Protein 1EZJ (pdb70)

Secondary structure (DSSP, 8-state):
--HHHHHHHHHHHHHTTSSS-HHHHTT---HHHHHHHHHHT--SHHHHHHHHHHHHHHHHHHHHHHHHHHHHHHHHHHHHHHHHHHHHHHHHHHHHHHHHHHHHHGGGG-SS--

InterPro domains:
  IPR002693 Paramyxovirinae P phosphoprotein C-terminal domain [PF01806] (328-564)
  IPR016075 RNA polymerase, phosphoprotein P, C-terminal XD, paramyxovirinae [SSF101089] (516-568)
  IPR043097 Phosphoprotein P, oligomerisation domain 1 [G3DSA:1.10.287.320] (319-381)

B-factor: mean 39.81, std 15.49, range [9.6, 80.0]

Sequence (114 aa):
ENTSSMKEMATLLTSLGVIQSAQEFESSRDASYVFARRALKSANYAEMTFNVCCGLILSAEKSSARKVDENKQLLKQIQESVESFRDIYKRFSEYQKEQNSLLMSNLSTLHIITD

Foldseek 3Di:
DDCPVLQVVLVVCCVVVVDVHSVCLPPPPQQLSVLVVQLVPDDDVVSNVVSVVSNVVSVVVVVVVVVVVVVVVVVVVVVVVVVVVVVVVVVVVVVVVVVVVVVVVVVVVDPPPD

Solvent-accessible surface area: 9584 Å² total; per-residue (Å²): 152,57,79,80,34,24,126,124,67,3,84,90,28,47,86,122,60,89,9,162,40,38,143,61,2,49,92,30,230,53,55,20,57,49,51,17,32,95,19,44,92,22,78,76,173,66,90,64,73,120,4,54,72,8,56,112,108,14,46,115,122,39,58,50,146,139,100,74,107,86,103,96,101,114,100,112,103,111,108,58,71,87,59,142,100,76,101,129,88,193,110,40,103,102,76,123,91,71,81,65,112,108,130,66,97,85,53,107,127,112,163,138,126,178

Nearest PDB structures (foldseek):
  1ezj-assembly1_A  TM=1.009E+00  e=1.329E-15  Sendai virus (strain Harris)

Organism: Sendai virus (strain Harris) (NCBI:txid11196)

Radius of gyration: 32.11 Å; Cα contacts (8 Å, |Δi|>4): 66; chains: 1; bounding box: 38×26×102 Å

GO terms:
  GO:0039689 negative stranded viral RNA replication (P, IDA)
  GO:0032991 protein-containing complex (C, IMP)
  GO:0097718 disordered domain specific binding (F, IPI)

Structure (mmCIF, N/CA/C/O backbone):
data_1EZJ
#
_entry.id   1EZJ
#
_cell.length_a   48.584
_cell.length_b   48.584
_cell.length_c   100.847
_cell.angle_alpha   90.00
_cell.angle_beta   90.00
_cell.angle_gamma   90.00
#
_symmetry.space_group_name_H-M   'P 4 21 2'
#
loop_
_entity.id
_entity.type
_entity.pdbx_description
1 polymer 'NUCLEOCAPSID PHOSPHOPROTEIN'
2 non-polymer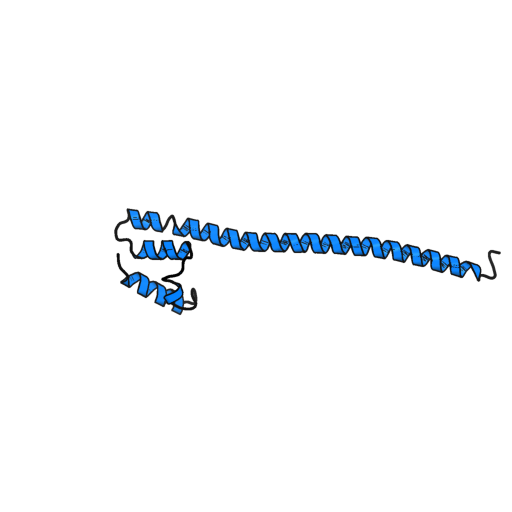 'ETHYL MERCURY ION'
3 non-polymer 'CALCIUM ION'
4 water water
#
loop_
_atom_site.group_PDB
_atom_site.id
_atom_site.type_symbol
_atom_site.label_atom_id
_atom_site.label_alt_id
_atom_site.label_comp_id
_atom_site.label_asym_id
_atom_site.label_entity_id
_atom_site.label_seq_id
_atom_site.pdbx_PDB_ins_code
_atom_site.Cartn_x
_atom_site.Cartn_y
_atom_site.Cartn_z
_atom_site.occupancy
_atom_site.B_iso_or_equiv
_atom_site.auth_seq_id
_atom_site.auth_comp_id
_atom_site.auth_asym_id
_atom_site.auth_atom_id
_atom_site.pdbx_PDB_model_num
ATOM 1 N N . GLU A 1 2 ? 43.174 2.547 80.985 1.00 75.40 2 GLU A N 1
ATOM 2 C CA . GLU A 1 2 ? 42.944 2.112 82.391 1.00 74.44 2 GLU A CA 1
ATOM 3 C C . GLU A 1 2 ? 43.323 0.640 82.549 1.00 73.99 2 GLU A C 1
ATOM 4 O O . GLU A 1 2 ? 44.017 0.273 83.499 1.00 74.83 2 GLU A O 1
ATOM 10 N N . ASN A 1 3 ? 42.871 -0.200 81.617 1.00 71.26 3 ASN A N 1
ATOM 11 C CA . ASN A 1 3 ? 43.194 -1.624 81.662 1.00 67.03 3 ASN A CA 1
ATOM 12 C C . ASN A 1 3 ? 43.356 -2.219 80.261 1.00 62.81 3 ASN A C 1
ATOM 13 O O . ASN A 1 3 ? 42.423 -2.225 79.457 1.00 65.40 3 ASN A O 1
ATOM 18 N N . THR A 1 4 ? 44.557 -2.713 79.972 1.00 58.66 4 THR A N 1
ATOM 19 C CA . THR A 1 4 ? 44.851 -3.300 78.669 1.00 53.64 4 THR A CA 1
ATOM 20 C C . THR A 1 4 ? 44.532 -4.791 78.607 1.00 50.71 4 THR A C 1
ATOM 21 O O . THR A 1 4 ? 44.730 -5.426 77.576 1.00 53.49 4 THR A O 1
ATOM 25 N N . SER A 1 5 ? 44.041 -5.352 79.706 1.00 46.87 5 SER A N 1
ATOM 26 C CA . SER A 1 5 ? 43.710 -6.769 79.727 1.00 44.30 5 SER A CA 1
ATOM 27 C C . SER A 1 5 ? 42.577 -7.068 78.752 1.00 43.83 5 SER A C 1
ATOM 28 O O . SER A 1 5 ? 42.742 -7.862 77.826 1.00 33.91 5 SER A O 1
ATOM 31 N N . SER A 1 6 ? 41.428 -6.426 78.973 1.00 41.00 6 SER A N 1
ATOM 32 C CA . SER A 1 6 ? 40.263 -6.620 78.116 1.00 37.79 6 SER A CA 1
ATOM 33 C C . SER A 1 6 ? 40.528 -6.164 76.685 1.00 34.45 6 SER A C 1
ATOM 34 O O . SER A 1 6 ? 40.041 -6.782 75.733 1.00 32.13 6 SER A O 1
ATOM 37 N N . MET A 1 7 ? 41.295 -5.089 76.522 1.00 33.93 7 MET A N 1
ATOM 38 C CA . MET A 1 7 ? 41.609 -4.608 75.185 1.00 32.97 7 MET A CA 1
ATOM 39 C C . MET A 1 7 ? 42.320 -5.739 74.457 1.00 38.97 7 MET A C 1
ATOM 40 O O . MET A 1 7 ? 42.074 -5.988 73.269 1.00 37.87 7 MET A O 1
ATOM 45 N N . LYS A 1 8 ? 43.198 -6.421 75.193 1.00 37.51 8 LYS A N 1
ATOM 46 C CA . LYS A 1 8 ? 43.969 -7.544 74.672 1.00 35.94 8 LYS A CA 1
ATOM 47 C C . LYS A 1 8 ? 43.081 -8.717 74.310 1.00 30.06 8 LYS A C 1
ATOM 48 O O . LYS A 1 8 ? 43.265 -9.346 73.269 1.00 32.29 8 LYS A O 1
ATOM 54 N N . GLU A 1 9 ? 42.134 -9.030 75.183 1.00 25.40 9 GLU A N 1
ATOM 55 C CA . 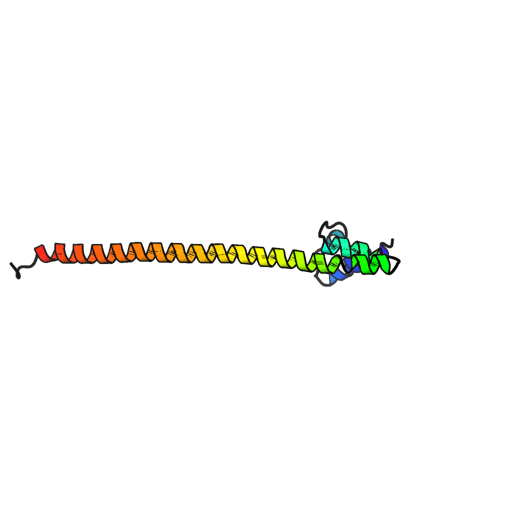GLU A 1 9 ? 41.225 -10.135 74.929 1.00 31.86 9 GLU A CA 1
ATOM 56 C C . GLU A 1 9 ? 40.303 -9.811 73.753 1.00 29.85 9 GLU A C 1
ATOM 57 O O . GLU A 1 9 ? 39.963 -10.694 72.971 1.00 25.57 9 GLU A O 1
ATOM 63 N N . MET A 1 10 ? 39.905 -8.545 73.624 1.00 30.16 10 MET A N 1
ATOM 64 C CA . MET A 1 10 ? 39.031 -8.146 72.517 1.00 27.11 10 MET A CA 1
ATOM 65 C C . MET A 1 10 ? 39.767 -8.312 71.201 1.00 25.37 10 MET A C 1
ATOM 66 O O . MET A 1 10 ? 39.252 -8.927 70.274 1.00 26.01 10 MET A O 1
ATOM 71 N N . ALA A 1 11 ? 40.975 -7.762 71.114 1.00 23.59 11 ALA A N 1
ATOM 72 C CA . ALA A 1 11 ? 41.770 -7.880 69.897 1.00 27.83 11 ALA A CA 1
ATOM 73 C C . ALA A 1 11 ? 41.888 -9.351 69.466 1.00 25.36 11 ALA A C 1
ATOM 74 O O . ALA A 1 11 ? 41.729 -9.688 68.289 1.00 23.81 11 ALA A O 1
ATOM 76 N N . THR A 1 12 ? 42.179 -10.226 70.420 1.00 26.61 12 THR A N 1
ATOM 77 C CA . THR A 1 12 ? 42.313 -11.648 70.114 1.00 29.81 12 THR A CA 1
ATOM 78 C C . THR A 1 12 ? 40.996 -12.229 69.612 1.00 26.26 12 THR A C 1
ATOM 79 O O . THR A 1 12 ? 40.949 -12.895 68.577 1.00 23.57 12 THR A O 1
ATOM 83 N N . LEU A 1 13 ? 39.921 -11.966 70.343 1.00 23.31 13 LEU A N 1
ATOM 84 C CA . LEU A 1 13 ? 38.616 -12.468 69.950 1.00 24.33 13 LEU A CA 1
ATOM 85 C C . LEU A 1 13 ? 38.174 -11.937 68.586 1.00 19.05 13 LEU A C 1
ATOM 86 O O . LEU A 1 13 ? 37.710 -12.707 67.751 1.00 22.04 13 LEU A O 1
ATOM 91 N N . LEU A 1 14 ? 38.312 -10.631 68.347 1.00 21.79 14 LEU A N 1
ATOM 92 C CA . LEU A 1 14 ? 37.897 -10.076 67.045 1.00 17.74 14 LEU A CA 1
ATOM 93 C C . LEU A 1 14 ? 38.682 -10.751 65.920 1.00 22.59 14 LEU A C 1
ATOM 94 O O . LEU A 1 14 ? 38.162 -10.977 64.829 1.00 22.53 14 LEU A O 1
ATOM 99 N N . THR A 1 15 ? 39.944 -11.076 66.182 1.00 23.95 15 THR A N 1
ATOM 100 C CA . THR A 1 15 ? 40.763 -11.732 65.163 1.00 21.81 15 THR A CA 1
ATOM 101 C C . THR A 1 15 ? 40.269 -13.153 64.917 1.00 23.58 15 THR A C 1
ATOM 102 O O . THR A 1 15 ? 40.042 -13.554 63.777 1.00 26.64 15 THR A O 1
ATOM 106 N N . SER A 1 16 ? 40.079 -13.905 65.995 1.00 25.04 16 SER A N 1
ATOM 107 C CA . SER A 1 16 ? 39.624 -15.273 65.884 1.00 28.23 16 SER A CA 1
ATOM 108 C C . SER A 1 16 ? 38.251 -15.373 65.225 1.00 36.06 16 SER A C 1
ATOM 109 O O . SER A 1 16 ? 37.937 -16.378 64.592 1.00 31.11 16 SER A O 1
ATOM 112 N N . LEU A 1 17 ? 37.439 -14.326 65.360 1.00 35.16 17 LEU A N 1
ATOM 113 C CA . LEU A 1 17 ? 36.100 -14.335 64.782 1.00 34.54 17 LEU A CA 1
ATOM 114 C C . LEU A 1 17 ? 36.082 -13.837 63.357 1.00 33.03 17 LEU A C 1
ATOM 115 O O . LEU A 1 17 ? 35.050 -13.875 62.689 1.00 33.91 17 LEU A O 1
ATOM 120 N N . GLY A 1 18 ? 37.233 -13.365 62.898 1.00 29.67 18 GLY A N 1
ATOM 121 C CA . GLY A 1 18 ? 37.345 -12.869 61.544 1.00 33.61 18 GLY A CA 1
ATOM 122 C C . GLY A 1 18 ? 36.872 -11.443 61.335 1.00 32.90 18 GLY A C 1
ATOM 123 O O . GLY A 1 18 ? 36.781 -10.998 60.190 1.00 24.43 18 GLY A O 1
ATOM 124 N N . VAL A 1 19 ? 36.567 -10.731 62.423 1.00 29.40 19 VAL A N 1
ATOM 125 C CA . VAL A 1 19 ? 36.113 -9.343 62.340 1.00 28.12 19 VAL A CA 1
ATOM 126 C C . VAL A 1 19 ? 37.258 -8.445 61.872 1.00 31.80 19 VAL A C 1
ATOM 127 O O . VAL A 1 19 ? 37.050 -7.499 61.108 1.00 32.93 19 VAL A O 1
ATOM 131 N N . ILE A 1 20 ? 38.468 -8.738 62.344 1.00 31.02 20 ILE A N 1
ATOM 132 C CA . ILE A 1 20 ? 39.657 -8.004 61.929 1.00 33.62 20 ILE A CA 1
ATOM 133 C C . ILE A 1 20 ? 40.659 -9.062 61.461 1.00 37.74 20 ILE A C 1
ATOM 134 O O . ILE A 1 20 ? 40.528 -10.234 61.821 1.00 34.80 20 ILE A O 1
ATOM 139 N N . GLN A 1 21 ? 41.640 -8.664 60.654 1.00 39.46 21 GLN A N 1
ATOM 140 C CA . GLN A 1 21 ? 42.623 -9.613 60.137 1.00 46.02 21 GLN A CA 1
ATOM 141 C C . GLN A 1 21 ? 43.793 -9.895 61.086 1.00 43.19 21 GLN A C 1
ATOM 142 O O . GLN A 1 21 ? 44.387 -10.973 61.036 1.00 48.99 21 GLN A O 1
ATOM 148 N N . SER A 1 22 ? 44.119 -8.933 61.945 1.00 43.88 22 SER A N 1
ATOM 149 C CA . SER A 1 22 ? 45.208 -9.078 62.918 1.00 41.25 22 SER A CA 1
ATOM 150 C C . SER A 1 22 ? 44.903 -8.218 64.140 1.00 36.33 22 SER A C 1
ATOM 151 O O . SER A 1 22 ? 44.322 -7.146 64.012 1.00 42.48 22 SER A O 1
ATOM 154 N N . ALA A 1 23 ? 45.306 -8.679 65.320 1.00 31.31 23 ALA A N 1
ATOM 155 C CA . ALA A 1 23 ? 45.044 -7.955 66.563 1.00 36.88 23 ALA A CA 1
ATOM 156 C C . ALA A 1 23 ? 45.643 -6.550 66.648 1.00 46.62 23 ALA A C 1
ATOM 157 O O . ALA A 1 23 ? 44.990 -5.625 67.143 1.00 45.20 23 ALA A O 1
ATOM 159 N N . GLN A 1 24 ? 46.878 -6.386 66.178 1.00 47.56 24 GLN A N 1
ATOM 160 C CA . GLN A 1 24 ? 47.533 -5.078 66.236 1.00 53.67 24 GLN A CA 1
ATOM 161 C C . GLN A 1 24 ? 46.616 -4.063 65.579 1.00 57.38 24 GLN A C 1
ATOM 162 O O . GLN A 1 24 ? 46.602 -2.889 65.937 1.00 58.64 24 GLN A O 1
ATOM 168 N N . GLU A 1 25 ? 45.861 -4.541 64.601 1.00 56.42 25 GLU A N 1
ATOM 169 C CA . GLU A 1 25 ? 44.927 -3.718 63.869 1.00 57.86 25 GLU A CA 1
ATOM 170 C C . GLU A 1 25 ? 43.822 -3.169 64.774 1.00 59.33 25 GLU A C 1
ATOM 171 O O . GLU A 1 25 ? 43.400 -2.022 64.611 1.00 55.86 25 GLU A O 1
ATOM 177 N N . PHE A 1 26 ? 43.353 -3.969 65.730 1.00 57.53 26 PHE A N 1
ATOM 178 C CA . PHE A 1 26 ? 42.308 -3.490 66.628 1.00 55.66 26 PHE A CA 1
ATOM 179 C C . PHE A 1 26 ? 42.873 -2.299 67.378 1.00 58.94 26 PHE A C 1
ATOM 180 O O . PHE A 1 26 ? 42.509 -1.153 67.118 1.00 55.89 26 PHE A O 1
ATOM 188 N N . GLU A 1 27 ? 43.770 -2.582 68.314 1.00 62.34 27 GLU A N 1
ATOM 189 C CA . GLU A 1 27 ? 44.417 -1.536 69.085 1.00 63.18 27 GLU A CA 1
ATOM 190 C C . GLU A 1 27 ? 45.191 -0.771 68.019 1.00 59.97 27 GLU A C 1
ATOM 191 O O . GLU A 1 27 ? 45.302 -1.250 66.898 1.00 61.06 27 GLU A O 1
ATOM 197 N N . SER A 1 28 ? 45.690 0.417 68.339 1.00 59.87 28 SER A N 1
ATOM 198 C CA . SER A 1 28 ? 46.451 1.215 67.370 1.00 62.10 28 SER A CA 1
ATOM 199 C C . SER A 1 28 ? 45.586 1.983 66.364 1.00 61.06 28 SER A C 1
ATOM 200 O O . SER A 1 28 ? 45.581 3.216 66.361 1.00 62.97 28 SER A O 1
ATOM 203 N N . SER A 1 29 ? 44.875 1.248 65.508 1.00 58.06 29 SER A N 1
ATOM 204 C CA . SER A 1 29 ? 44.014 1.828 64.476 1.00 54.77 29 SER A CA 1
ATOM 205 C C . SER A 1 29 ? 43.421 3.188 64.851 1.00 52.43 29 SER A C 1
ATOM 206 O O . SER A 1 29 ? 42.998 3.396 65.990 1.00 48.58 29 SER A O 1
ATOM 209 N N . ARG A 1 30 ? 43.388 4.101 63.879 1.00 52.17 30 ARG A N 1
ATOM 210 C CA . ARG A 1 30 ? 42.855 5.449 64.084 1.00 47.22 30 ARG A CA 1
ATOM 211 C C . ARG A 1 30 ? 41.378 5.525 63.743 1.00 42.98 30 ARG A C 1
ATOM 212 O O . ARG A 1 30 ? 40.788 6.604 63.727 1.00 38.73 30 ARG A O 1
ATOM 220 N N . ASP A 1 31 ? 40.789 4.373 63.459 1.00 36.88 31 ASP A N 1
ATOM 221 C CA . ASP A 1 31 ? 39.377 4.290 63.124 1.00 35.97 31 ASP A CA 1
ATOM 222 C C . ASP A 1 31 ? 38.543 4.791 64.309 1.00 19.74 31 ASP A C 1
ATOM 223 O O . ASP A 1 31 ? 38.707 4.319 65.425 1.00 28.55 31 ASP A O 1
ATOM 228 N N . ALA A 1 32 ? 37.663 5.765 64.066 1.00 23.67 32 ALA A N 1
ATOM 229 C CA . ALA A 1 32 ? 36.826 6.321 65.130 1.00 24.45 32 ALA A CA 1
ATOM 230 C C . ALA A 1 32 ? 36.126 5.229 65.945 1.00 22.10 32 ALA A C 1
ATOM 231 O O . ALA A 1 32 ? 36.159 5.246 67.172 1.00 21.83 32 ALA A O 1
ATOM 233 N N . SER A 1 33 ? 35.485 4.279 65.270 1.00 21.73 33 SER A N 1
ATOM 234 C CA . SER A 1 33 ? 34.806 3.188 65.979 1.00 22.86 33 SER A CA 1
ATOM 235 C C . SER A 1 33 ? 35.753 2.460 66.922 1.00 23.01 33 SER A C 1
ATOM 236 O O . SER A 1 33 ? 35.436 2.230 68.080 1.00 19.85 33 SER A O 1
ATOM 239 N N . TYR A 1 34 ? 36.919 2.079 66.419 1.00 24.72 34 TYR A N 1
ATOM 240 C CA . TYR A 1 34 ? 37.852 1.374 67.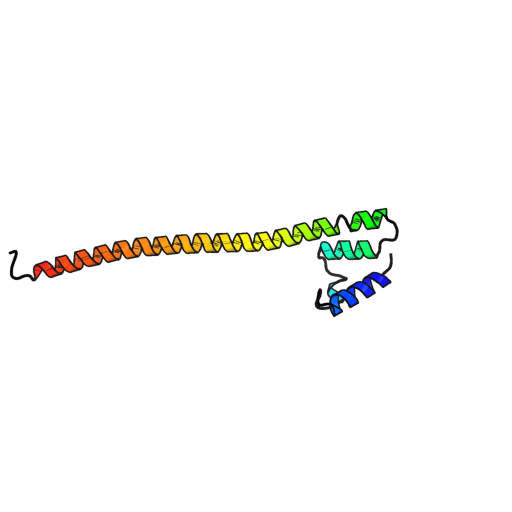276 1.00 26.83 34 TYR A CA 1
ATOM 241 C C . TYR A 1 34 ? 38.456 2.266 68.344 1.00 24.67 34 TYR A C 1
ATOM 242 O O . TYR A 1 34 ? 38.756 1.803 69.436 1.00 23.65 34 TYR A O 1
ATOM 251 N N . VAL A 1 35 ? 38.625 3.550 68.052 1.00 25.51 35 VAL A N 1
ATOM 252 C CA . VAL A 1 35 ? 39.173 4.423 69.083 1.00 28.15 35 VAL A CA 1
ATOM 253 C C . VAL A 1 35 ? 38.220 4.417 70.267 1.00 28.83 35 VAL A C 1
ATOM 254 O O . VAL A 1 35 ? 38.629 4.207 71.408 1.00 26.95 35 VAL A O 1
ATOM 258 N N . PHE A 1 36 ? 36.938 4.643 69.997 1.00 23.90 36 PHE A N 1
ATOM 259 C CA . PHE A 1 36 ? 35.957 4.673 71.064 1.00 22.30 36 PHE A CA 1
ATOM 260 C C . PHE A 1 36 ? 35.835 3.319 71.770 1.00 21.97 36 PHE A C 1
ATOM 261 O O . PHE A 1 36 ? 35.655 3.265 72.984 1.00 24.42 36 PHE A O 1
ATOM 269 N N . ALA A 1 37 ? 35.964 2.231 71.018 1.00 25.88 37 ALA A N 1
ATOM 270 C CA . ALA A 1 37 ? 35.880 0.901 71.615 1.00 24.34 37 ALA A CA 1
ATOM 271 C C . ALA A 1 37 ? 37.017 0.703 72.631 1.00 22.17 37 ALA A C 1
ATOM 272 O O . ALA A 1 37 ? 36.806 0.195 73.728 1.00 27.69 37 ALA A O 1
ATOM 274 N N . ARG A 1 38 ? 38.222 1.111 72.259 1.00 33.63 38 ARG A N 1
ATOM 275 C CA . ARG A 1 38 ? 39.365 0.977 73.157 1.00 34.28 38 ARG A CA 1
ATOM 276 C C . ARG A 1 38 ? 39.112 1.818 74.393 1.00 32.82 38 ARG A C 1
ATOM 277 O O . ARG A 1 38 ? 39.265 1.359 75.526 1.00 32.49 38 ARG A O 1
ATOM 285 N N . ARG A 1 39 ? 38.713 3.061 74.176 1.00 33.10 39 ARG A N 1
ATOM 286 C CA . ARG A 1 39 ? 38.423 3.942 75.290 1.00 31.03 39 ARG A CA 1
ATOM 287 C C . ARG A 1 39 ? 37.337 3.341 76.176 1.00 36.13 39 ARG A C 1
ATOM 288 O O . ARG A 1 39 ? 37.350 3.510 77.399 1.00 38.39 39 ARG A O 1
ATOM 296 N N . ALA A 1 40 ? 36.390 2.634 75.562 1.00 30.74 40 ALA A N 1
ATOM 297 C CA . ALA A 1 40 ? 35.305 2.026 76.321 1.00 30.93 40 ALA A CA 1
ATOM 298 C C . ALA A 1 40 ? 35.825 0.884 77.190 1.00 32.95 40 ALA A C 1
ATOM 299 O O . ALA A 1 40 ? 35.410 0.725 78.329 1.00 34.64 40 ALA A O 1
ATOM 301 N N . LEU A 1 41 ? 36.741 0.094 76.644 1.00 35.83 41 LEU A N 1
ATOM 302 C CA . LEU A 1 41 ? 37.298 -1.019 77.388 1.00 40.67 41 LEU A CA 1
ATOM 303 C C . LEU A 1 41 ? 38.174 -0.499 78.531 1.00 41.20 41 LEU A C 1
ATOM 304 O O . LEU A 1 41 ? 38.145 -1.041 79.630 1.00 48.02 41 LEU A O 1
ATOM 309 N N . LYS A 1 42 ? 38.929 0.568 78.284 1.00 48.41 42 LYS A N 1
ATOM 310 C CA . LYS A 1 42 ? 39.789 1.134 79.326 1.00 46.67 42 LYS A CA 1
ATOM 311 C C . LYS A 1 42 ? 39.038 2.124 80.217 1.00 46.47 42 LYS A C 1
ATOM 312 O O . LYS A 1 42 ? 39.636 3.039 80.781 1.00 47.76 42 LYS A O 1
ATOM 318 N N . SER A 1 43 ? 37.724 1.954 80.329 1.00 44.70 43 SER A N 1
ATOM 319 C CA . SER A 1 43 ? 36.920 2.821 81.180 1.00 42.92 43 SER A CA 1
ATOM 320 C C . SER A 1 43 ? 36.751 2.084 82.501 1.00 48.96 43 SER A C 1
ATOM 321 O O . SER A 1 43 ? 36.681 0.854 82.527 1.00 48.93 43 SER A O 1
ATOM 324 N N . ALA A 1 44 ? 36.692 2.830 83.596 1.00 50.17 44 ALA A N 1
ATOM 325 C CA . ALA A 1 44 ? 36.551 2.224 84.913 1.00 51.11 44 ALA A CA 1
ATOM 326 C C . ALA A 1 44 ? 35.360 2.793 85.676 1.00 51.43 44 ALA A C 1
ATOM 327 O O . ALA A 1 44 ? 35.055 2.354 86.787 1.00 52.15 44 ALA A O 1
ATOM 329 N N . ASN A 1 45 ? 34.692 3.766 85.064 1.00 51.38 45 ASN A N 1
ATOM 330 C CA . ASN A 1 45 ? 33.520 4.425 85.644 1.00 52.34 45 ASN A CA 1
ATOM 331 C C . ASN A 1 45 ? 32.397 4.439 84.598 1.00 49.29 45 ASN A C 1
ATOM 332 O O . ASN A 1 45 ? 32.677 4.496 83.403 1.00 48.33 45 ASN A O 1
ATOM 337 N N . TYR A 1 46 ? 31.137 4.386 85.029 1.00 41.84 46 TYR A N 1
ATOM 338 C CA . TYR A 1 46 ? 30.030 4.376 84.065 1.00 43.00 46 TYR A CA 1
ATOM 339 C C . TYR A 1 46 ? 29.803 5.677 83.298 1.00 46.19 46 TYR A C 1
ATOM 340 O O . TYR A 1 46 ? 29.027 5.713 82.338 1.00 48.83 46 TYR A O 1
ATOM 349 N N . ALA A 1 47 ? 30.468 6.748 83.708 1.00 40.70 47 ALA A N 1
ATOM 350 C CA . ALA A 1 47 ? 30.327 8.009 82.998 1.00 39.51 47 ALA A CA 1
ATOM 351 C C . ALA A 1 47 ? 31.240 7.979 81.780 1.00 37.06 47 ALA A C 1
ATOM 352 O O . ALA A 1 47 ? 30.896 8.507 80.726 1.00 36.18 47 ALA A O 1
ATOM 354 N N . GLU A 1 48 ? 32.411 7.368 81.919 1.00 35.00 48 GLU A N 1
ATOM 355 C CA . GLU A 1 48 ? 33.324 7.290 80.789 1.00 41.22 48 GLU A CA 1
ATOM 356 C C . GLU A 1 48 ? 32.788 6.230 79.851 1.00 34.94 48 GLU A C 1
ATOM 357 O O . GLU A 1 48 ? 32.730 6.421 78.648 1.00 35.37 48 GLU A O 1
ATOM 363 N N . MET A 1 49 ? 32.386 5.107 80.421 1.00 34.47 49 MET A N 1
ATOM 364 C CA . MET A 1 49 ? 31.854 4.017 79.634 1.00 36.61 49 MET A CA 1
ATOM 365 C C . MET A 1 49 ? 30.678 4.467 78.769 1.00 32.01 49 MET A C 1
ATOM 366 O O . MET A 1 49 ? 30.699 4.288 77.552 1.00 43.61 49 MET A O 1
ATOM 371 N N . THR A 1 50 ? 29.653 5.053 79.380 1.00 28.70 50 THR A N 1
ATOM 372 C CA . THR A 1 50 ? 28.496 5.475 78.599 1.00 31.05 50 THR A CA 1
ATOM 373 C C . THR A 1 50 ? 28.884 6.519 77.543 1.00 31.43 50 THR A C 1
ATOM 374 O O . THR A 1 50 ? 28.346 6.526 76.436 1.00 24.34 50 THR A O 1
ATOM 378 N N . PHE A 1 51 ? 29.828 7.389 77.896 1.00 29.64 51 PHE A N 1
ATOM 379 C CA . PHE A 1 51 ? 30.330 8.416 76.986 1.00 26.15 51 PHE A CA 1
ATOM 380 C C . PHE A 1 51 ? 30.935 7.731 75.763 1.00 19.66 51 PHE A C 1
ATOM 381 O O . PHE A 1 51 ? 30.621 8.061 74.618 1.00 22.57 51 PHE A O 1
ATOM 389 N N . ASN A 1 52 ? 31.803 6.764 76.027 1.00 20.20 52 ASN A N 1
ATOM 390 C CA . ASN A 1 52 ? 32.487 6.050 74.974 1.00 24.33 52 ASN A CA 1
ATOM 391 C C . ASN A 1 52 ? 31.564 5.152 74.146 1.00 24.84 52 ASN A C 1
ATOM 392 O O . ASN A 1 52 ? 31.805 4.974 72.953 1.00 25.65 52 ASN A O 1
ATOM 397 N N . VAL A 1 53 ? 30.510 4.597 74.747 1.00 27.12 53 VAL A N 1
ATOM 398 C CA . VAL A 1 53 ? 29.606 3.784 73.946 1.00 25.10 53 VAL A CA 1
ATOM 399 C C . VAL A 1 53 ? 28.815 4.704 72.998 1.00 23.86 53 VAL A C 1
ATOM 400 O O . VAL A 1 53 ? 28.574 4.348 71.843 1.00 23.03 53 VAL A O 1
ATOM 404 N N A CYS A 1 54 ? 28.421 5.876 73.494 0.64 21.38 54 CYS A N 1
ATOM 405 N N B CYS A 1 54 ? 28.407 5.877 73.480 0.36 20.72 54 CYS A N 1
ATOM 406 C CA A CYS A 1 54 ? 27.705 6.864 72.686 0.64 24.99 54 CYS A CA 1
ATOM 407 C CA B CYS A 1 54 ? 27.687 6.820 72.624 0.36 21.14 54 CYS A CA 1
ATOM 408 C C A CYS A 1 54 ? 28.569 7.203 71.467 0.64 19.71 54 CYS A C 1
ATOM 409 C C B CYS A 1 54 ? 28.579 7.177 71.437 0.36 18.97 54 CYS A C 1
ATOM 410 O O A CYS A 1 54 ? 28.093 7.218 70.332 0.64 17.76 54 CYS A O 1
ATOM 411 O O B CYS A 1 54 ? 28.130 7.192 70.291 0.36 17.34 54 CYS A O 1
ATOM 416 N N . GLY A 1 55 ? 29.847 7.463 71.719 1.00 18.43 55 GLY A N 1
ATOM 417 C CA . GLY A 1 55 ? 30.780 7.792 70.653 1.00 19.16 55 GLY A CA 1
ATOM 418 C C . GLY A 1 55 ? 30.946 6.641 69.667 1.00 19.62 55 GLY A C 1
ATOM 419 O O . GLY A 1 55 ? 31.062 6.854 68.467 1.00 18.34 55 GLY A O 1
ATOM 420 N N . LEU A 1 56 ? 30.946 5.416 70.173 1.00 15.49 56 LEU A N 1
ATOM 421 C CA . LEU A 1 56 ? 31.084 4.241 69.318 1.00 20.39 56 LEU A CA 1
ATOM 422 C C . LEU A 1 56 ? 29.891 4.140 68.364 1.00 18.94 56 LEU A C 1
ATOM 423 O O . LEU A 1 56 ? 30.057 3.911 67.181 1.00 18.16 56 LEU A O 1
ATOM 428 N N . ILE A 1 57 ? 28.683 4.333 68.876 1.00 19.44 57 ILE A N 1
ATOM 429 C CA . ILE A 1 57 ? 27.500 4.235 68.021 1.00 22.98 57 ILE A CA 1
ATOM 430 C C . ILE A 1 57 ? 27.467 5.324 66.953 1.00 17.71 57 ILE A C 1
ATOM 431 O O . ILE A 1 57 ? 27.146 5.068 65.787 1.00 14.83 57 ILE A O 1
ATOM 436 N N . LEU A 1 58 ? 27.814 6.552 67.316 1.00 18.04 58 LEU A N 1
ATOM 437 C CA . LEU A 1 58 ? 27.830 7.625 66.322 1.00 18.90 58 LEU A CA 1
ATOM 438 C C . LEU A 1 58 ? 28.940 7.398 65.275 1.00 18.42 58 LEU A C 1
ATOM 439 O O . LEU A 1 58 ? 28.775 7.729 64.112 1.00 19.44 58 LEU A O 1
ATOM 444 N N . SER A 1 59 ? 30.076 6.850 65.695 1.00 16.28 59 SER A N 1
ATOM 445 C CA . SER A 1 59 ? 31.181 6.598 64.773 1.00 17.16 59 SER A CA 1
ATOM 446 C C . SER A 1 59 ? 30.805 5.510 63.771 1.00 16.96 59 SER A C 1
ATOM 447 O O . SER A 1 59 ? 31.124 5.602 62.578 1.00 20.36 59 SER A O 1
ATOM 450 N N . ALA A 1 60 ? 30.124 4.487 64.274 1.00 18.96 60 ALA A N 1
ATOM 451 C CA . ALA A 1 60 ? 29.642 3.378 63.446 1.00 20.50 60 ALA A CA 1
ATOM 452 C C . ALA A 1 60 ? 28.669 3.906 62.394 1.00 22.74 60 ALA A C 1
ATOM 453 O O . ALA A 1 60 ? 28.785 3.599 61.205 1.00 20.33 60 ALA A O 1
ATOM 455 N N . GLU A 1 61 ? 27.684 4.675 62.843 1.00 19.16 61 GLU A N 1
ATOM 456 C CA . GLU A 1 61 ? 26.705 5.270 61.928 1.00 19.17 61 GLU A CA 1
ATOM 457 C C . GLU A 1 61 ? 27.383 6.095 60.835 1.00 21.82 61 GLU A C 1
ATOM 458 O O . GLU A 1 61 ? 27.069 5.956 59.647 1.00 17.72 61 GLU A O 1
ATOM 464 N N . LYS A 1 62 ? 28.323 6.957 61.229 1.00 17.89 62 LYS A N 1
ATOM 465 C CA . LYS A 1 62 ? 29.015 7.804 60.262 1.00 19.55 62 LYS A CA 1
ATOM 466 C C . LYS A 1 62 ? 29.869 7.027 59.253 1.00 18.12 62 LYS A C 1
ATOM 467 O O . LYS A 1 62 ? 29.856 7.354 58.069 1.00 20.95 62 LYS A O 1
ATOM 473 N N . SER A 1 63 ? 30.607 6.014 59.702 1.00 23.63 63 SER A N 1
ATOM 474 C CA . SER A 1 63 ? 31.449 5.246 58.775 1.00 23.84 63 SER A CA 1
ATOM 475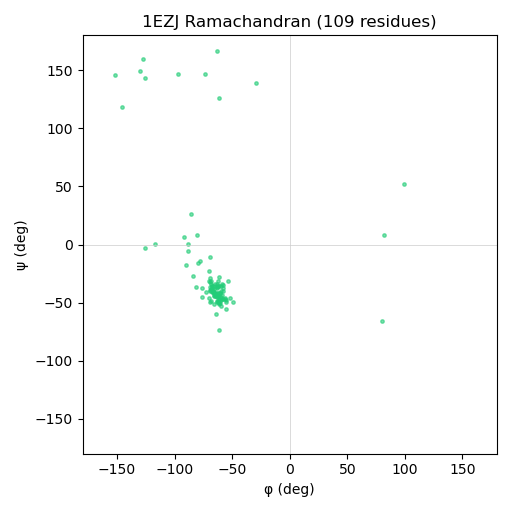 C C . SER A 1 63 ? 30.577 4.479 57.774 1.00 21.34 63 SER A C 1
ATOM 476 O O . SER A 1 63 ? 30.909 4.408 56.599 1.00 22.24 63 SER A O 1
ATOM 479 N N . SER A 1 64 ? 29.477 3.901 58.244 1.00 16.43 64 SER A N 1
ATOM 480 C CA . SER A 1 64 ? 28.566 3.196 57.347 1.00 18.99 64 SER A CA 1
ATOM 481 C C . SER A 1 64 ? 27.974 4.206 56.365 1.00 21.31 64 SER A C 1
ATOM 482 O O . SER A 1 64 ? 27.881 3.939 55.168 1.00 21.71 64 SER A O 1
ATOM 485 N N . ALA A 1 65 ? 27.571 5.373 56.854 1.00 18.77 65 ALA A N 1
ATOM 486 C CA . ALA A 1 65 ? 27.007 6.375 55.945 1.00 22.12 65 ALA A CA 1
ATOM 487 C C . ALA A 1 65 ? 27.995 6.755 54.828 1.00 21.51 65 ALA A C 1
ATOM 488 O O . ALA A 1 65 ? 27.602 6.938 53.669 1.00 20.91 65 ALA A O 1
ATOM 490 N N . ARG A 1 66 ? 29.278 6.880 55.161 1.00 17.76 66 ARG A N 1
ATOM 491 C CA . ARG A 1 66 ? 30.282 7.219 54.140 1.00 20.84 66 ARG A CA 1
ATOM 492 C C . ARG A 1 66 ? 30.388 6.147 53.068 1.00 19.43 66 ARG A C 1
ATOM 493 O O . ARG A 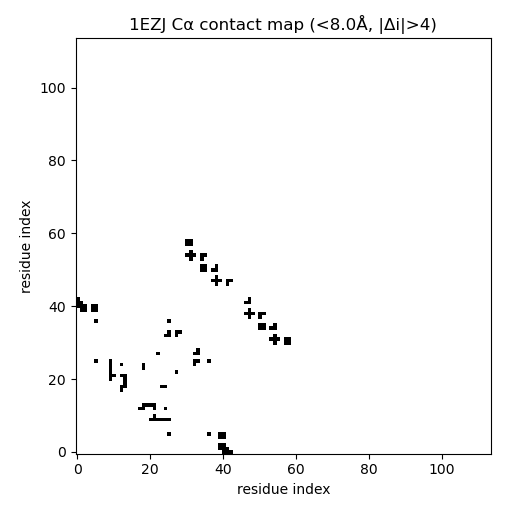1 66 ? 30.514 6.457 51.888 1.00 26.53 66 ARG A O 1
ATOM 501 N N . LYS A 1 67 ? 30.358 4.883 53.474 1.00 19.33 67 LYS A N 1
ATOM 502 C CA . LYS A 1 67 ? 30.456 3.793 52.512 1.00 21.63 67 LYS A CA 1
ATOM 503 C C . LYS A 1 67 ? 29.211 3.748 51.627 1.00 22.07 67 LYS A C 1
ATOM 504 O O . LYS A 1 67 ? 29.295 3.476 50.431 1.00 21.33 67 LYS A O 1
ATOM 510 N N . VAL A 1 68 ? 28.050 4.002 52.213 1.00 15.82 68 VAL A N 1
ATOM 511 C CA . VAL A 1 68 ? 26.846 3.987 51.403 1.00 21.16 68 VAL A CA 1
ATOM 512 C C . VAL A 1 68 ? 26.896 5.182 50.429 1.00 21.83 68 VAL A C 1
ATOM 513 O O . VAL A 1 68 ? 26.416 5.097 49.288 1.00 18.13 68 VAL A O 1
ATOM 517 N N . ASP A 1 69 ? 27.484 6.295 50.866 1.00 20.36 69 ASP A N 1
ATOM 518 C CA . ASP A 1 69 ? 27.585 7.463 49.994 1.00 21.48 69 ASP A CA 1
ATOM 519 C C . ASP A 1 69 ? 28.557 7.226 48.852 1.00 18.80 69 ASP A C 1
ATOM 520 O O . ASP A 1 69 ? 28.417 7.835 47.796 1.00 24.26 69 ASP A O 1
ATOM 525 N N . GLU A 1 70 ? 29.561 6.378 49.072 1.00 21.72 70 GLU A N 1
ATOM 526 C CA . GLU A 1 70 ? 30.523 6.052 48.019 1.00 24.52 70 GLU A CA 1
ATOM 527 C C . GLU A 1 70 ? 29.768 5.284 46.951 1.00 20.94 70 GLU A C 1
ATOM 528 O O . GLU A 1 70 ? 29.982 5.484 45.755 1.00 20.12 70 GLU A O 1
ATOM 534 N N . ASN A 1 71 ? 28.886 4.385 47.386 1.00 18.16 71 ASN A N 1
ATOM 535 C CA . ASN A 1 71 ? 28.124 3.609 46.428 1.00 18.57 71 ASN A CA 1
ATOM 536 C C . ASN A 1 71 ? 27.181 4.547 45.703 1.00 13.98 71 ASN A C 1
ATOM 537 O O . ASN A 1 71 ? 26.974 4.410 44.497 1.00 16.34 71 ASN A O 1
ATOM 542 N N . LYS A 1 72 ? 26.620 5.520 46.419 1.00 14.70 72 LYS A N 1
ATOM 543 C CA . LYS A 1 72 ? 25.711 6.432 45.752 1.00 15.89 72 LYS A CA 1
ATOM 544 C C . LYS A 1 72 ? 26.425 7.184 44.630 1.00 19.30 72 LYS A C 1
ATOM 545 O O . LYS A 1 72 ? 25.875 7.364 43.553 1.00 21.95 72 LYS A O 1
ATOM 551 N N . GLN A 1 73 ? 27.653 7.626 44.877 1.00 21.94 73 GLN A N 1
ATOM 552 C CA . GLN A 1 73 ? 28.391 8.338 43.841 1.00 24.35 73 GLN A CA 1
ATOM 553 C C . GLN A 1 73 ? 28.629 7.445 42.622 1.00 22.59 73 GLN A C 1
ATOM 554 O O . GLN A 1 73 ? 28.503 7.888 41.468 1.00 21.50 73 GLN A O 1
ATOM 560 N N . LEU A 1 74 ? 28.971 6.187 42.869 1.00 16.24 74 LEU A N 1
ATOM 561 C CA . LEU A 1 74 ? 29.194 5.259 41.771 1.00 19.27 74 LEU A CA 1
ATOM 562 C C . LEU A 1 74 ? 27.923 5.077 40.953 1.00 19.46 74 LEU A C 1
ATOM 563 O O . LEU A 1 74 ? 27.978 4.922 39.740 1.00 16.23 74 LEU A O 1
ATOM 568 N N . LEU A 1 75 ? 26.778 5.092 41.626 1.00 18.28 75 LEU A N 1
ATOM 569 C CA . LEU A 1 75 ? 25.513 4.901 40.927 1.00 19.70 75 LEU A CA 1
ATOM 570 C C . LEU A 1 75 ? 25.193 6.087 40.044 1.00 19.26 75 LEU A C 1
ATOM 571 O O . LEU A 1 75 ? 24.627 5.936 38.954 1.00 14.99 75 LEU A O 1
ATOM 576 N N . LYS A 1 76 ? 25.546 7.276 40.523 1.00 19.15 76 LYS A N 1
ATOM 577 C CA . LYS A 1 76 ? 25.311 8.503 39.759 1.00 23.70 76 LYS A CA 1
ATOM 578 C C . LYS A 1 76 ? 26.180 8.516 38.508 1.00 18.98 76 LYS A C 1
ATOM 579 O O . LYS A 1 76 ? 25.731 8.936 37.439 1.00 25.97 76 LYS A O 1
ATOM 585 N N . GLN A 1 77 ? 27.418 8.058 38.629 1.00 19.66 77 GLN A N 1
ATOM 586 C CA . GLN A 1 77 ? 28.316 7.990 37.485 1.00 18.90 77 GLN A CA 1
ATOM 587 C C . GLN A 1 77 ? 27.758 6.981 36.470 1.00 19.85 77 GLN A C 1
ATOM 588 O O . GLN A 1 77 ? 27.779 7.237 35.280 1.00 18.09 77 GLN A O 1
ATOM 594 N N . ILE A 1 78 ? 27.268 5.833 36.943 1.00 17.42 78 ILE A N 1
ATOM 595 C CA . ILE A 1 78 ? 26.710 4.823 36.020 1.00 13.95 78 ILE A CA 1
ATOM 596 C C . ILE A 1 78 ? 25.455 5.380 35.348 1.00 17.35 78 ILE A C 1
ATOM 597 O O . ILE A 1 78 ? 25.256 5.225 34.141 1.00 15.34 78 ILE A O 1
ATOM 602 N N . GLN A 1 79 ? 24.602 6.041 36.122 1.00 17.64 79 GLN A N 1
ATOM 603 C CA . GLN A 1 79 ? 23.390 6.590 35.535 1.00 23.89 79 GLN A CA 1
ATOM 604 C C . GLN A 1 79 ? 23.679 7.589 34.410 1.00 27.30 79 GLN A C 1
ATOM 605 O O . GLN A 1 79 ? 23.087 7.530 33.333 1.00 23.07 79 GLN A O 1
ATOM 611 N N . GLU A 1 80 ? 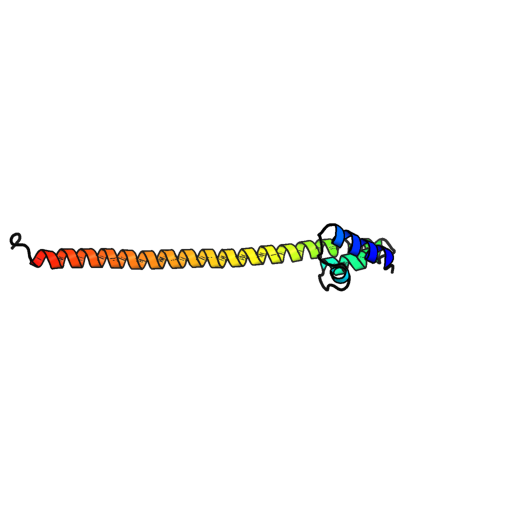24.594 8.514 34.643 1.00 28.04 80 GLU A N 1
ATOM 612 C CA . GLU A 1 80 ? 24.879 9.502 33.616 1.00 28.43 80 GLU A CA 1
ATOM 613 C C . GLU A 1 80 ? 25.592 8.852 32.422 1.00 25.74 80 GLU A C 1
ATOM 614 O O . GLU A 1 80 ? 25.411 9.243 31.265 1.00 25.73 80 GLU A O 1
ATOM 620 N N . SER A 1 81 ? 26.390 7.835 32.701 1.00 20.30 81 SER A N 1
ATOM 621 C CA . SER A 1 81 ? 27.100 7.137 31.651 1.00 16.47 81 SER A CA 1
ATOM 622 C C . SER A 1 81 ? 26.106 6.417 30.706 1.00 15.76 81 SER A C 1
ATOM 623 O O . SER A 1 81 ? 26.239 6.455 29.480 1.00 19.30 81 SER A O 1
ATOM 626 N N . VAL A 1 82 ? 25.119 5.748 31.281 1.00 14.77 82 VAL A N 1
ATOM 627 C CA . VAL A 1 82 ? 24.130 5.050 30.460 1.00 16.59 82 VAL A CA 1
ATOM 628 C C . VAL A 1 82 ? 23.317 6.061 29.668 1.00 22.25 82 VAL A C 1
ATOM 629 O O . VAL A 1 82 ? 22.996 5.822 28.506 1.00 19.70 82 VAL A O 1
ATOM 633 N N . GLU A 1 83 ? 23.009 7.199 30.289 1.00 19.66 83 GLU A N 1
ATOM 634 C CA . GLU A 1 83 ? 22.240 8.261 29.630 1.00 26.18 83 GLU A CA 1
ATOM 635 C C . GLU A 1 83 ? 22.988 8.849 28.442 1.00 30.01 83 GLU A C 1
ATOM 636 O O . GLU A 1 83 ? 22.414 9.074 27.372 1.00 31.34 83 GLU A O 1
ATOM 642 N N . SER A 1 84 ? 24.279 9.100 28.637 1.00 30.57 84 SER A N 1
ATOM 643 C CA . SER A 1 84 ? 25.139 9.637 27.589 1.00 30.87 84 SER A CA 1
ATOM 644 C C . SER A 1 84 ? 25.184 8.626 26.429 1.00 32.07 84 SER A C 1
ATOM 645 O O . SER A 1 84 ? 25.075 8.989 25.261 1.00 38.41 84 SER A O 1
ATOM 648 N N . PHE A 1 85 ? 25.335 7.354 26.768 1.00 22.29 85 PHE A N 1
ATOM 649 C CA . PHE A 1 85 ? 25.400 6.274 25.787 1.00 24.68 85 PHE A CA 1
ATOM 650 C C . PHE A 1 85 ? 24.131 6.211 24.937 1.00 18.40 85 PHE A C 1
ATOM 651 O O . PHE A 1 85 ? 24.193 6.126 23.711 1.00 20.28 85 PHE A O 1
ATOM 659 N N . ARG A 1 86 ? 22.983 6.253 25.592 1.00 25.45 86 ARG A N 1
ATOM 660 C CA . ARG A 1 86 ? 21.712 6.192 24.886 1.00 27.85 86 ARG A CA 1
ATOM 661 C C . ARG A 1 86 ? 21.628 7.310 23.859 1.00 32.55 86 ARG A C 1
ATOM 662 O O . ARG A 1 86 ? 21.257 7.093 22.709 1.00 32.27 86 ARG A O 1
ATOM 670 N N . ASP A 1 87 ? 21.987 8.512 24.279 1.00 28.00 87 ASP A N 1
ATOM 671 C CA . ASP A 1 87 ? 21.914 9.660 23.392 1.00 33.79 87 ASP A CA 1
ATOM 672 C C . ASP A 1 87 ? 22.937 9.652 22.261 1.00 32.28 87 ASP A C 1
ATOM 673 O O . ASP A 1 87 ? 22.734 10.294 21.232 1.00 33.96 87 ASP A O 1
ATOM 678 N N . ILE A 1 88 ? 24.039 8.932 22.438 1.00 21.90 88 ILE A N 1
ATOM 679 C CA . ILE A 1 88 ? 25.021 8.810 21.366 1.00 26.78 88 ILE A CA 1
ATOM 680 C C . ILE A 1 88 ? 24.424 7.816 20.375 1.00 27.25 88 ILE A C 1
ATOM 681 O O . ILE A 1 88 ? 24.578 7.948 19.158 1.00 29.77 88 ILE A O 1
ATOM 686 N N . TYR A 1 89 ? 23.752 6.806 20.914 1.00 22.57 89 TYR A N 1
ATOM 687 C CA . TYR A 1 89 ? 23.114 5.794 20.090 1.00 20.25 89 TYR A CA 1
ATOM 688 C C . TYR A 1 89 ? 21.972 6.435 19.309 1.00 27.51 89 TYR A C 1
ATOM 689 O O . TYR A 1 89 ? 21.784 6.153 18.128 1.00 24.83 89 TYR A O 1
ATOM 698 N N . LYS A 1 90 ? 21.213 7.312 19.964 1.00 29.20 90 LYS A N 1
ATOM 699 C CA . LYS A 1 90 ? 20.101 7.978 19.287 1.00 35.10 90 LYS A CA 1
ATOM 700 C C . LYS A 1 90 ? 20.606 8.809 18.121 1.00 35.71 90 LYS A C 1
ATOM 701 O O . LYS A 1 90 ? 20.088 8.711 17.008 1.00 36.65 90 LYS A O 1
ATOM 707 N N . ARG A 1 91 ? 21.622 9.624 18.372 1.00 38.58 91 ARG A N 1
ATOM 708 C CA . ARG A 1 91 ? 22.187 10.462 17.327 1.00 37.36 91 ARG A CA 1
ATOM 709 C C . ARG A 1 91 ? 22.673 9.598 16.167 1.00 37.51 91 ARG A C 1
ATOM 710 O O . ARG A 1 91 ? 22.384 9.893 15.009 1.00 31.80 91 ARG A O 1
ATOM 718 N N . PHE A 1 92 ? 23.400 8.524 16.477 1.00 27.51 92 PHE A N 1
ATOM 719 C CA . PHE A 1 92 ? 23.920 7.643 15.438 1.00 31.78 92 PHE A CA 1
ATOM 720 C C . PHE A 1 92 ? 22.835 6.948 14.616 1.00 25.83 92 PHE A C 1
ATOM 721 O O . PHE A 1 92 ? 22.910 6.911 13.390 1.00 33.29 92 PHE A O 1
ATOM 729 N N . SER A 1 93 ? 21.854 6.364 15.295 1.00 28.31 93 SER A N 1
ATOM 730 C CA . SER A 1 93 ? 20.764 5.676 14.621 1.00 28.45 93 SER A CA 1
ATOM 731 C C . SER A 1 93 ? 20.072 6.629 13.656 1.00 32.15 93 SER A C 1
ATOM 732 O O . SER A 1 93 ? 19.807 6.274 12.514 1.00 33.39 93 SER A O 1
ATOM 735 N N . GLU A 1 94 ? 19.781 7.842 14.115 1.00 33.83 94 GLU A N 1
ATOM 736 C CA . GLU A 1 94 ? 19.138 8.839 13.266 1.00 36.92 94 GLU A CA 1
ATOM 737 C C . GLU A 1 94 ? 20.001 9.123 12.032 1.00 36.62 94 GLU A C 1
ATOM 738 O O . GLU A 1 94 ? 19.496 9.224 10.913 1.00 37.69 94 GLU A O 1
ATOM 744 N N . TYR A 1 95 ? 21.303 9.266 12.236 1.00 31.94 95 TYR A N 1
ATOM 745 C CA . TYR A 1 95 ? 22.215 9.513 11.127 1.00 34.46 95 TYR A CA 1
ATOM 746 C C . TYR A 1 95 ? 22.124 8.345 10.149 1.00 36.15 95 TYR A C 1
ATOM 747 O O . TYR A 1 95 ? 22.024 8.539 8.929 1.00 30.70 95 TYR A O 1
ATOM 756 N N . GLN A 1 96 ? 22.142 7.129 10.690 1.00 33.14 96 GLN A N 1
ATOM 757 C CA . GLN A 1 96 ? 22.097 5.932 9.855 1.00 38.96 96 GLN A CA 1
ATOM 758 C C . GLN A 1 96 ? 20.832 5.841 9.014 1.00 39.90 96 GLN A C 1
ATOM 759 O O . GLN A 1 96 ? 20.903 5.538 7.822 1.00 31.10 96 GLN A O 1
ATOM 765 N N . LYS A 1 97 ? 19.678 6.096 9.628 1.00 38.60 97 LYS A N 1
ATOM 766 C CA . LYS A 1 97 ? 18.410 6.048 8.899 1.00 38.71 97 LYS A CA 1
ATOM 767 C C . LYS A 1 97 ? 18.482 7.060 7.754 1.00 42.07 97 LYS A C 1
ATOM 768 O O . LYS A 1 97 ? 17.921 6.843 6.684 1.00 41.76 97 LYS A O 1
ATOM 774 N N . GLU A 1 98 ? 19.183 8.166 7.986 1.00 41.98 98 GLU A N 1
ATOM 775 C CA . GLU A 1 98 ? 19.336 9.207 6.976 1.00 41.81 98 GLU A CA 1
ATOM 776 C C . GLU A 1 98 ? 20.197 8.691 5.835 1.00 41.61 98 GLU A C 1
ATOM 777 O O . GLU A 1 98 ? 19.850 8.834 4.659 1.00 39.64 98 GLU A O 1
ATOM 783 N N . GLN A 1 99 ? 21.331 8.097 6.179 1.00 33.54 99 GLN A N 1
ATOM 784 C CA . GLN A 1 99 ? 22.223 7.544 5.169 1.00 37.26 99 GLN A CA 1
ATOM 785 C C . GLN A 1 99 ? 21.487 6.514 4.328 1.00 37.22 99 GLN A C 1
ATOM 786 O O . GLN A 1 99 ? 21.704 6.419 3.120 1.00 40.81 99 GLN A O 1
ATOM 792 N N . ASN A 1 100 ? 20.619 5.735 4.967 1.00 36.10 100 ASN A N 1
ATOM 793 C CA . ASN A 1 100 ? 19.867 4.708 4.257 1.00 40.15 100 ASN A CA 1
ATOM 794 C C . ASN A 1 100 ? 19.011 5.309 3.150 1.00 43.50 100 ASN A C 1
ATOM 795 O O . ASN A 1 100 ? 19.091 4.888 1.997 1.00 38.50 100 ASN A O 1
ATOM 800 N N . SER A 1 101 ? 18.203 6.305 3.487 1.00 44.12 101 SER A N 1
ATOM 801 C CA . SER A 1 101 ? 17.356 6.919 2.473 1.00 44.99 101 SER A CA 1
ATOM 802 C C . SER A 1 101 ? 18.172 7.628 1.382 1.00 46.91 101 SER A C 1
ATOM 803 O O . SER A 1 101 ? 17.769 7.648 0.214 1.00 41.60 101 SER A O 1
ATOM 806 N N . LEU A 1 102 ? 19.315 8.204 1.748 1.00 44.63 102 LEU A N 1
ATOM 807 C CA . LEU A 1 102 ? 20.162 8.862 0.750 1.00 42.61 102 LEU A CA 1
ATOM 808 C C . LEU A 1 102 ? 20.675 7.799 -0.202 1.00 40.11 102 LEU A C 1
ATOM 809 O O . LEU A 1 102 ? 20.833 8.041 -1.400 1.00 42.84 102 LEU A O 1
ATOM 814 N N . LEU A 1 103 ? 20.937 6.616 0.346 1.00 38.72 103 LEU A N 1
ATOM 815 C CA . LEU A 1 103 ? 21.432 5.49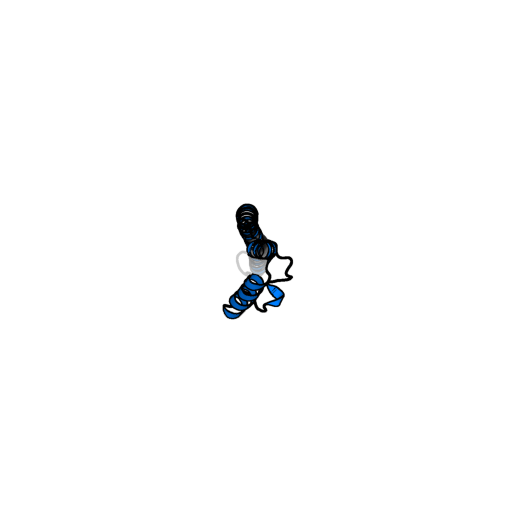1 -0.439 1.00 38.28 103 LEU A CA 1
ATOM 816 C C . LEU A 1 103 ? 20.351 4.946 -1.375 1.00 37.98 103 LEU A C 1
ATOM 817 O O . LEU A 1 103 ? 20.611 4.698 -2.549 1.00 36.75 103 LEU A O 1
ATOM 822 N N . MET A 1 104 ? 19.142 4.761 -0.855 1.00 38.23 104 MET A N 1
ATOM 823 C CA . MET A 1 104 ? 18.047 4.248 -1.670 1.00 42.98 104 MET A CA 1
ATOM 824 C C . MET A 1 104 ? 17.698 5.207 -2.802 1.00 43.80 104 MET A C 1
ATOM 825 O O . MET A 1 104 ? 17.323 4.777 -3.892 1.00 46.40 104 MET A O 1
ATOM 830 N N . SER A 1 105 ? 17.826 6.503 -2.539 1.00 41.96 105 SER A N 1
ATOM 831 C CA . SER A 1 105 ? 17.533 7.522 -3.534 1.00 42.55 105 SER A CA 1
ATOM 832 C C . SER A 1 105 ? 18.621 7.542 -4.602 1.00 45.54 105 SER A C 1
ATOM 833 O O . SER A 1 105 ? 18.341 7.696 -5.792 1.00 43.49 105 SER A O 1
ATOM 836 N N . ASN A 1 106 ? 19.869 7.395 -4.173 1.00 40.96 106 ASN A N 1
ATOM 837 C CA . ASN A 1 106 ? 20.979 7.379 -5.104 1.00 40.34 106 ASN A CA 1
ATOM 838 C C . ASN A 1 106 ? 20.780 6.181 -6.031 1.00 45.56 106 ASN A C 1
ATOM 839 O O . ASN A 1 106 ? 21.158 6.219 -7.202 1.00 44.24 106 ASN A O 1
ATOM 844 N N . LEU A 1 107 ? 20.173 5.122 -5.496 1.00 41.16 107 LEU A N 1
ATOM 845 C CA . LEU A 1 107 ? 19.908 3.901 -6.257 1.00 43.51 107 LEU A CA 1
ATOM 846 C C . LEU A 1 107 ? 18.710 4.032 -7.193 1.00 45.85 107 LEU A C 1
ATOM 847 O O . LEU A 1 107 ? 18.509 3.194 -8.075 1.00 46.80 107 LEU A O 1
ATOM 852 N N . SER A 1 108 ? 17.906 5.071 -6.991 1.00 41.58 108 SER A N 1
ATOM 853 C CA . SER A 1 108 ? 16.743 5.295 -7.837 1.00 44.66 108 SER A CA 1
ATOM 854 C C . SER A 1 108 ? 17.167 5.941 -9.159 1.00 46.53 108 SER A C 1
ATOM 855 O O . SER A 1 108 ? 16.399 5.951 -10.124 1.00 45.37 108 SER A O 1
ATOM 858 N N . THR A 1 109 ? 18.385 6.478 -9.203 1.00 42.73 109 THR A N 1
ATOM 859 C CA . THR A 1 109 ? 18.887 7.117 -10.416 1.00 41.90 109 THR A CA 1
ATOM 860 C C . THR A 1 109 ? 19.383 6.058 -11.389 1.00 44.63 109 THR A C 1
ATOM 861 O O . THR A 1 109 ? 19.995 6.374 -12.413 1.00 47.26 109 THR A O 1
ATOM 865 N N . LEU A 1 110 ? 19.127 4.800 -11.057 1.00 40.71 110 LEU A N 1
ATOM 866 C CA . LEU A 1 110 ? 19.549 3.688 -11.892 1.00 41.57 110 LEU A CA 1
ATOM 867 C C . LEU A 1 110 ? 18.329 2.934 -12.398 1.00 42.36 110 LEU A C 1
ATOM 868 O O . LEU A 1 110 ? 18.459 1.941 -13.113 1.00 42.79 110 LEU A O 1
ATOM 873 N N . HIS A 1 111 ? 17.141 3.401 -12.023 1.00 41.62 111 HIS A N 1
ATOM 874 C CA . HIS A 1 111 ? 15.916 2.735 -12.448 1.00 45.16 111 HIS A CA 1
ATOM 875 C C . HIS A 1 111 ? 15.649 3.009 -13.921 1.00 47.41 111 HIS A C 1
ATOM 876 O O . HIS A 1 111 ? 15.965 4.083 -14.437 1.00 41.25 111 HIS A O 1
ATOM 883 N N . ILE A 1 112 ? 15.066 2.030 -14.597 1.00 51.96 112 ILE A N 1
ATOM 884 C CA . ILE A 1 112 ? 14.758 2.184 -16.007 1.00 55.57 112 ILE A CA 1
ATOM 885 C C . ILE A 1 112 ? 13.354 2.775 -16.127 1.00 59.16 112 ILE A C 1
ATOM 886 O O . ILE A 1 112 ? 12.989 3.316 -17.175 1.00 62.88 112 ILE A O 1
ATOM 891 N N . ILE A 1 113 ? 12.576 2.687 -15.049 1.00 62.46 113 ILE A N 1
ATOM 892 C CA . ILE A 1 113 ? 11.227 3.237 -15.055 1.00 67.44 113 ILE A CA 1
ATOM 893 C C . ILE A 1 113 ? 10.983 4.203 -13.905 1.00 69.77 113 ILE A C 1
ATOM 894 O O . ILE A 1 113 ? 11.450 4.009 -12.792 1.00 72.15 113 ILE A O 1
ATOM 899 N N . THR A 1 114 ? 10.220 5.244 -14.210 1.00 74.15 114 THR A N 1
ATOM 900 C CA . THR A 1 114 ? 9.900 6.342 -13.297 1.00 75.90 114 THR A CA 1
ATOM 901 C C . THR A 1 114 ? 10.925 7.339 -13.802 1.00 77.46 114 THR A C 1
ATOM 902 O O . THR A 1 114 ? 11.712 7.907 -13.049 1.00 76.70 114 THR A O 1
ATOM 906 N N . ASP A 1 115 ? 10.873 7.520 -15.116 1.00 79.84 115 ASP A N 1
ATOM 907 C CA . ASP A 1 115 ? 11.755 8.371 -15.889 1.00 80.00 115 ASP A CA 1
ATOM 908 C C . ASP A 1 115 ? 11.999 7.526 -17.136 1.00 80.00 115 ASP A C 1
ATOM 909 O O . ASP A 1 115 ? 12.263 6.318 -16.913 1.00 80.00 115 ASP A O 1
#

CATH 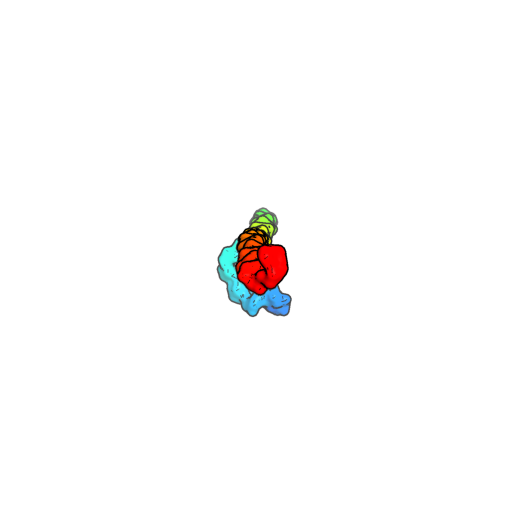classification: 1.10.287.320 (+1 more: 1.10.287.340)